Protein AF-A0A534C3D8-F1 (afdb_monomer)

Secondary structure (DSSP, 8-state):
-HHHHHHHHHHHHHHHHHHHHHHHHH---GGG-SSHHHHHHHHHHHHTSPTT-S----HHHHHHHHHT--------------TTPPP-----TTHHHHHHHHS----SPPPP--S-GGGT-TT--S------PPPTT-SS----EEEEETTEEEEE-----

Mean predicted aligned error: 5.71 Å

Solvent-accessible surface area (backbone atoms only — not comparable to full-atom values): 10883 Å² total; per-residue (Å²): 111,71,64,65,52,48,51,53,50,51,51,51,54,52,52,51,55,49,36,52,54,42,28,73,77,67,72,42,70,51,89,83,30,97,42,70,69,57,39,52,51,50,51,42,55,74,76,72,48,68,84,90,40,73,66,91,73,60,72,67,66,42,52,58,56,53,70,73,64,74,81,83,92,80,85,92,77,80,94,80,66,60,91,97,48,81,85,83,87,85,81,67,83,58,54,68,63,54,46,68,71,77,46,93,73,95,64,55,83,85,80,90,83,87,80,69,59,63,80,80,38,81,80,71,82,83,88,78,93,74,92,80,82,61,60,72,72,46,89,73,53,84,59,75,44,82,42,83,48,100,88,44,78,41,82,47,47,68,40,34,128

pLDDT: mean 92.28, std 4.97, range [64.19, 98.25]

Structure (mmCIF, N/CA/C/O backbone):
data_AF-A0A534C3D8-F1
#
_entry.id   AF-A0A534C3D8-F1
#
loop_
_atom_site.group_PDB
_atom_site.id
_atom_site.type_symbol
_atom_site.label_atom_id
_atom_site.label_alt_id
_atom_site.label_comp_id
_atom_site.label_asym_id
_atom_site.label_entity_id
_atom_site.label_seq_id
_atom_site.pdbx_PDB_ins_code
_atom_site.Cartn_x
_atom_site.Cartn_y
_atom_site.Cartn_z
_atom_site.occupancy
_atom_site.B_iso_or_equiv
_atom_site.auth_seq_id
_atom_site.auth_comp_id
_atom_site.auth_asym_id
_atom_site.auth_atom_id
_atom_site.pdbx_PDB_model_num
ATOM 1 N N . MET A 1 1 ? -8.690 26.450 31.400 1.00 64.19 1 MET A N 1
ATOM 2 C CA . MET A 1 1 ? -7.406 26.222 32.106 1.00 64.19 1 MET A CA 1
ATOM 3 C C . MET A 1 1 ? -7.171 24.741 32.419 1.00 64.19 1 MET A C 1
ATOM 5 O O . MET A 1 1 ? -6.197 24.205 31.916 1.00 64.19 1 MET A O 1
ATOM 9 N N . LYS A 1 2 ? -8.054 24.044 33.160 1.00 83.69 2 LYS A N 1
ATOM 10 C CA . LYS A 1 2 ? -7.855 22.618 33.516 1.00 83.69 2 LYS A CA 1
ATOM 11 C C . LYS A 1 2 ? -7.843 21.655 32.313 1.00 83.69 2 LYS A C 1
ATOM 13 O O . LYS A 1 2 ? -6.978 20.797 32.249 1.00 83.69 2 LYS A O 1
ATOM 18 N N . TYR A 1 3 ? -8.749 21.838 31.349 1.00 89.94 3 TYR A N 1
ATOM 19 C CA . TYR A 1 3 ? -8.837 20.997 30.144 1.00 89.94 3 TYR A CA 1
ATOM 20 C C . TYR A 1 3 ? -7.577 21.086 29.262 1.00 89.94 3 TYR A C 1
ATOM 22 O O . TYR A 1 3 ? -6.933 20.077 29.020 1.00 89.94 3 TYR A O 1
ATOM 30 N N . CYS A 1 4 ? -7.140 22.300 28.901 1.00 93.69 4 CYS A N 1
ATOM 31 C CA . CYS A 1 4 ? -5.928 22.501 28.095 1.00 93.69 4 CYS A CA 1
ATOM 32 C C . CYS A 1 4 ? -4.665 21.915 28.749 1.00 93.69 4 CYS A C 1
ATOM 34 O O . CYS A 1 4 ? -3.779 21.421 28.064 1.00 93.69 4 CYS A O 1
ATOM 36 N N . ASN A 1 5 ? -4.569 21.981 30.081 1.00 96.50 5 ASN A N 1
ATOM 37 C CA . ASN A 1 5 ? -3.453 21.385 30.808 1.00 96.50 5 ASN A CA 1
ATOM 38 C C . ASN A 1 5 ? -3.468 19.850 30.700 1.00 96.50 5 ASN A C 1
ATOM 40 O O . ASN A 1 5 ? -2.428 19.249 30.439 1.00 96.50 5 ASN A O 1
ATOM 44 N N . ILE A 1 6 ? -4.648 19.238 30.835 1.00 97.12 6 ILE A N 1
ATOM 45 C CA . ILE A 1 6 ? -4.829 17.793 30.669 1.00 97.12 6 ILE A CA 1
ATOM 46 C C . ILE A 1 6 ? -4.486 17.366 29.237 1.00 97.12 6 ILE A C 1
ATOM 48 O O . ILE A 1 6 ? -3.738 16.407 29.085 1.00 97.12 6 ILE A O 1
ATOM 52 N N . ASP A 1 7 ? -4.922 18.102 28.211 1.00 97.50 7 ASP A N 1
ATOM 53 C CA . ASP A 1 7 ? -4.586 17.804 26.810 1.00 97.50 7 ASP A CA 1
ATOM 54 C C . ASP A 1 7 ? -3.068 17.769 26.576 1.00 97.50 7 ASP A C 1
ATOM 56 O O . ASP A 1 7 ? -2.555 16.833 25.962 1.00 97.50 7 ASP A O 1
ATOM 60 N N . CYS A 1 8 ? -2.328 18.747 27.113 1.00 97.69 8 CYS A N 1
ATOM 61 C CA . CYS A 1 8 ? -0.866 18.770 27.022 1.00 97.69 8 CYS A CA 1
ATOM 62 C C . CYS A 1 8 ? -0.221 17.566 27.726 1.00 97.69 8 CYS A C 1
ATOM 64 O O . CYS A 1 8 ? 0.707 16.964 27.183 1.00 97.69 8 CYS A O 1
ATOM 66 N N . ILE A 1 9 ? -0.711 17.195 28.916 1.00 97.88 9 ILE A N 1
ATOM 67 C CA . ILE A 1 9 ? -0.217 16.029 29.664 1.00 97.88 9 ILE A CA 1
ATOM 68 C C . ILE A 1 9 ? -0.503 14.737 28.891 1.00 97.88 9 ILE A C 1
ATOM 70 O O . ILE A 1 9 ? 0.393 13.908 28.732 1.00 97.88 9 ILE A O 1
ATOM 74 N N . SER A 1 10 ? -1.723 14.566 28.383 1.00 98.06 10 SER A N 1
ATOM 75 C CA . SER A 1 10 ? -2.122 13.387 27.612 1.00 98.06 10 SER A CA 1
ATOM 76 C C . SER A 1 10 ? -1.320 13.261 26.322 1.00 98.06 10 SER A C 1
ATOM 78 O O . SER A 1 10 ? -0.810 12.180 26.026 1.00 98.06 10 SER A O 1
ATOM 80 N N . LEU A 1 11 ? -1.137 14.359 25.585 1.00 97.44 11 LEU A N 1
ATOM 81 C CA . LEU A 1 11 ? -0.314 14.376 24.379 1.00 97.44 11 LEU A CA 1
ATOM 82 C C . LEU A 1 11 ? 1.131 13.971 24.686 1.00 97.44 11 LEU A C 1
ATOM 84 O O . LEU A 1 11 ? 1.676 13.099 24.010 1.00 97.44 11 LEU A O 1
ATOM 88 N N . TYR A 1 12 ? 1.732 14.553 25.728 1.00 97.69 12 TYR A N 1
ATOM 89 C CA . TYR A 1 12 ? 3.083 14.202 26.165 1.00 97.69 12 TYR A CA 1
ATOM 90 C C . TYR A 1 12 ? 3.205 12.708 26.485 1.00 97.69 12 TYR A C 1
ATOM 92 O O . TYR A 1 12 ? 4.105 12.043 25.978 1.00 97.69 12 TYR A O 1
ATOM 100 N N . GLN A 1 13 ? 2.275 12.157 27.270 1.00 98.25 13 GLN A N 1
ATOM 101 C CA . GLN A 1 13 ? 2.286 10.742 27.654 1.00 98.25 13 GLN A CA 1
ATOM 102 C C . GLN A 1 13 ? 2.169 9.804 26.447 1.00 98.25 13 GLN A C 1
ATOM 104 O O . GLN A 1 13 ? 2.870 8.792 26.392 1.00 98.25 13 GLN A O 1
ATOM 109 N N . VAL A 1 14 ? 1.305 10.127 25.480 1.00 97.75 14 VAL A N 1
ATOM 110 C CA . VAL A 1 14 ? 1.135 9.329 24.256 1.00 97.75 14 VAL A CA 1
ATOM 111 C C . VAL A 1 14 ? 2.395 9.380 23.398 1.00 97.75 14 VAL A C 1
ATOM 113 O O . VAL A 1 14 ? 2.881 8.330 22.983 1.00 97.75 14 VAL A O 1
ATOM 116 N N . ILE A 1 15 ? 2.955 10.571 23.166 1.00 97.19 15 ILE A N 1
ATOM 117 C CA . ILE A 1 15 ? 4.181 10.734 22.371 1.00 97.19 15 ILE A CA 1
ATOM 118 C C . ILE A 1 15 ? 5.353 10.009 23.034 1.00 97.19 15 ILE A C 1
ATOM 120 O O . ILE A 1 15 ? 6.103 9.319 22.348 1.00 97.19 15 ILE A O 1
ATOM 124 N N . PHE A 1 16 ? 5.494 10.128 24.355 1.00 97.69 16 PHE A N 1
ATOM 125 C CA . PHE A 1 16 ? 6.569 9.487 25.106 1.00 97.69 16 PHE A CA 1
ATOM 126 C C . PHE A 1 16 ? 6.501 7.959 24.991 1.00 97.69 16 PHE A C 1
ATOM 128 O O . PHE A 1 16 ? 7.459 7.342 24.530 1.00 97.69 16 PHE A O 1
ATOM 135 N N . LYS A 1 17 ? 5.341 7.355 25.290 1.00 98.06 17 LYS A N 1
ATOM 136 C CA . LYS A 1 17 ? 5.143 5.900 25.161 1.00 98.06 17 LYS A CA 1
ATOM 137 C C . LYS A 1 17 ? 5.313 5.410 23.726 1.00 98.06 17 LYS A C 1
ATOM 139 O O . LYS A 1 17 ? 5.866 4.338 23.499 1.00 98.06 17 LYS A O 1
ATOM 144 N N . PHE A 1 18 ? 4.837 6.183 22.750 1.00 97.69 18 PHE A N 1
ATOM 145 C CA . PHE A 1 18 ? 5.028 5.860 21.340 1.00 97.69 18 PHE A CA 1
ATOM 146 C C . PHE A 1 18 ? 6.515 5.878 20.962 1.00 97.69 18 PHE A C 1
ATOM 148 O O . PHE A 1 18 ? 6.971 4.962 20.282 1.00 97.69 18 PHE A O 1
ATOM 155 N N . ASN A 1 19 ? 7.285 6.862 21.437 1.00 97.50 19 ASN A N 1
ATOM 156 C CA . ASN A 1 19 ? 8.727 6.914 21.209 1.00 97.50 19 ASN A CA 1
ATOM 157 C C . ASN A 1 19 ? 9.451 5.716 21.829 1.00 97.50 19 ASN A C 1
ATOM 159 O O . ASN A 1 19 ? 10.245 5.089 21.134 1.00 97.50 19 ASN A O 1
ATOM 163 N N . GLU A 1 20 ? 9.165 5.379 23.091 1.00 98.06 20 GLU A N 1
ATOM 164 C CA . GLU A 1 20 ? 9.755 4.209 23.760 1.00 98.06 20 GLU A CA 1
ATOM 165 C C . GLU A 1 20 ? 9.477 2.931 22.967 1.00 98.06 20 GLU A C 1
ATOM 167 O O . GLU A 1 20 ? 10.405 2.238 22.560 1.00 98.06 20 GLU A O 1
ATOM 172 N N . MET A 1 21 ? 8.211 2.683 22.623 1.00 98.25 21 MET A N 1
ATOM 173 C CA . MET A 1 21 ? 7.810 1.496 21.868 1.00 98.25 21 MET A CA 1
ATOM 174 C C . MET A 1 21 ? 8.496 1.407 20.495 1.00 98.25 21 MET A C 1
ATOM 176 O O . MET A 1 21 ? 8.975 0.342 20.106 1.00 98.25 21 MET A O 1
ATOM 180 N N . ILE A 1 22 ? 8.562 2.511 19.744 1.00 98.00 22 ILE A N 1
ATOM 181 C CA . ILE A 1 22 ? 9.223 2.533 18.430 1.00 98.00 22 ILE A CA 1
ATOM 182 C C . ILE A 1 22 ? 10.736 2.348 18.566 1.00 98.00 22 ILE A C 1
ATOM 184 O O . ILE A 1 22 ? 11.348 1.646 17.754 1.00 98.00 22 ILE A O 1
ATOM 188 N N . PHE A 1 23 ? 11.350 2.960 19.576 1.00 97.44 23 PHE A N 1
ATOM 189 C CA . PHE A 1 23 ? 12.774 2.810 19.827 1.00 97.44 23 PHE A CA 1
ATOM 190 C C . PHE A 1 23 ? 13.119 1.379 20.248 1.00 97.44 23 PHE A C 1
ATOM 192 O O . PHE A 1 23 ? 14.107 0.828 19.766 1.00 97.44 23 PHE A O 1
ATOM 199 N N . ASP A 1 24 ? 12.296 0.742 21.073 1.00 97.94 24 ASP A N 1
ATOM 200 C CA . ASP A 1 24 ? 12.519 -0.630 21.524 1.00 97.94 24 ASP A CA 1
ATOM 201 C C . ASP A 1 24 ? 12.370 -1.649 20.397 1.00 97.94 24 ASP A C 1
ATOM 203 O O . ASP A 1 24 ? 13.208 -2.544 20.270 1.00 97.94 24 ASP A O 1
ATOM 207 N N . LEU A 1 25 ? 11.359 -1.480 19.539 1.00 97.31 25 LEU A N 1
ATOM 208 C CA . LEU A 1 25 ? 11.094 -2.391 18.424 1.00 97.31 25 LEU A CA 1
ATOM 209 C C . LEU A 1 25 ? 12.045 -2.192 17.238 1.00 97.31 25 LEU A C 1
ATOM 211 O O . LEU A 1 25 ? 12.451 -3.166 16.610 1.00 97.31 25 LEU A O 1
ATOM 215 N N . PHE A 1 26 ? 12.386 -0.944 16.903 1.00 97.31 26 PHE A N 1
ATOM 216 C CA . PHE A 1 26 ? 13.039 -0.619 15.625 1.00 97.31 26 PHE A CA 1
ATOM 217 C C . PHE A 1 26 ? 14.303 0.229 15.755 1.00 97.31 26 PHE A C 1
ATOM 219 O O . PHE A 1 26 ? 14.908 0.578 14.737 1.00 97.31 26 PHE A O 1
ATOM 226 N N . ARG A 1 27 ? 14.691 0.609 16.980 1.00 96.38 27 ARG A N 1
ATOM 227 C CA . ARG A 1 27 ? 15.857 1.467 17.261 1.00 96.38 27 ARG A CA 1
ATOM 228 C C . ARG A 1 27 ? 15.812 2.785 16.481 1.00 96.38 27 ARG A C 1
ATOM 230 O O . ARG A 1 27 ? 16.832 3.297 16.019 1.00 96.38 27 ARG A O 1
ATOM 237 N N . LYS A 1 28 ? 14.607 3.347 16.319 1.00 95.94 28 LYS A N 1
ATOM 238 C CA . LYS A 1 28 ? 14.371 4.653 15.689 1.00 95.94 28 LYS A CA 1
ATOM 239 C C . LYS A 1 28 ? 13.873 5.662 16.708 1.00 95.94 28 LYS A C 1
ATOM 241 O O . LYS A 1 28 ? 12.923 5.405 17.429 1.00 95.94 28 LYS A O 1
ATOM 246 N N . ASN A 1 29 ? 14.502 6.832 16.715 1.00 94.94 29 ASN A N 1
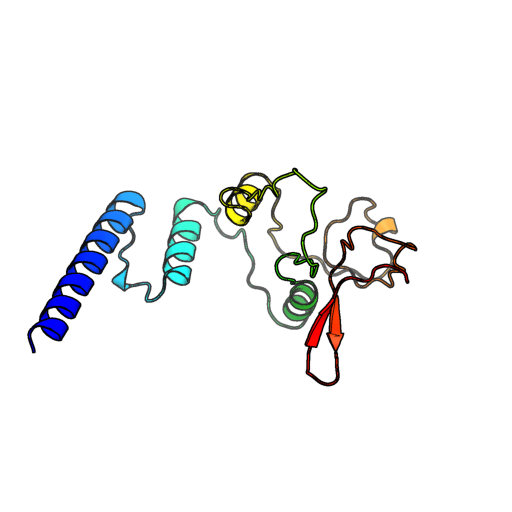ATOM 247 C CA . ASN A 1 29 ? 14.022 7.986 17.461 1.00 94.94 29 ASN A CA 1
ATOM 248 C C . ASN A 1 29 ? 12.979 8.732 16.614 1.00 94.94 29 ASN A C 1
ATOM 250 O O . ASN A 1 29 ? 13.297 9.189 15.510 1.00 94.94 29 ASN A O 1
ATOM 254 N N . ILE A 1 30 ? 11.748 8.855 17.121 1.00 96.81 30 ILE A N 1
ATOM 255 C CA . ILE A 1 30 ? 10.635 9.463 16.376 1.00 96.81 30 ILE A CA 1
ATOM 256 C C . ILE A 1 30 ? 10.829 10.965 16.146 1.00 96.81 30 ILE A C 1
ATOM 258 O O . ILE A 1 30 ? 10.259 11.508 15.207 1.00 96.81 30 ILE A O 1
ATOM 262 N N . HIS A 1 31 ? 11.665 11.643 16.940 1.00 95.00 31 HIS A N 1
ATOM 263 C CA . HIS A 1 31 ? 11.906 13.084 16.814 1.00 95.00 31 HIS A CA 1
ATOM 264 C C . HIS A 1 31 ? 12.568 13.473 15.483 1.00 95.00 31 HIS A C 1
ATOM 266 O O . HIS A 1 31 ? 12.465 14.621 15.060 1.00 95.00 31 HIS A O 1
ATOM 272 N N . HIS A 1 32 ? 13.205 12.526 14.785 1.00 96.25 32 HIS A N 1
ATOM 273 C CA . HIS A 1 32 ? 13.745 12.747 13.438 1.00 96.25 32 HIS A CA 1
ATOM 274 C C . HIS A 1 32 ? 12.697 12.601 12.324 1.00 96.25 32 HIS A C 1
ATOM 276 O O . HIS A 1 32 ? 12.987 12.891 11.164 1.00 96.25 32 HIS A O 1
ATOM 282 N N . TYR A 1 33 ? 11.486 12.147 12.653 1.00 97.00 33 TYR A N 1
ATOM 283 C CA . TYR A 1 33 ? 10.440 11.818 11.692 1.00 97.00 33 TYR A CA 1
ATOM 284 C C . TYR A 1 33 ? 9.136 12.518 12.091 1.00 97.00 33 TYR A C 1
ATOM 286 O O . TYR A 1 33 ? 8.356 11.975 12.870 1.00 97.00 33 TYR A O 1
ATOM 294 N N . PRO A 1 34 ? 8.846 13.707 11.534 1.00 94.38 34 PRO A N 1
ATOM 295 C CA . PRO A 1 34 ? 7.700 14.512 11.966 1.00 94.38 34 PRO A CA 1
ATOM 296 C C . PRO A 1 34 ? 6.336 13.884 11.639 1.00 94.38 34 PRO A C 1
ATOM 298 O O . PRO A 1 34 ? 5.307 14.406 12.057 1.00 94.38 34 PRO A O 1
ATOM 301 N N . THR A 1 35 ? 6.299 12.794 10.865 1.00 96.81 35 THR A N 1
ATOM 302 C CA . THR A 1 35 ? 5.061 12.156 10.407 1.00 96.81 35 THR A CA 1
ATOM 303 C C . THR A 1 35 ? 5.158 10.635 10.509 1.00 96.81 35 THR A C 1
ATOM 305 O O . THR A 1 35 ? 6.234 10.058 10.347 1.00 96.81 35 THR A O 1
ATOM 308 N N . LEU A 1 36 ? 4.019 9.964 10.702 1.00 96.81 36 LEU A N 1
ATOM 309 C CA . LEU A 1 36 ? 3.967 8.499 10.697 1.00 96.81 36 LEU A CA 1
ATOM 310 C C . LEU A 1 36 ? 4.439 7.883 9.365 1.00 96.81 36 LEU A C 1
ATOM 312 O O . LEU A 1 36 ? 5.192 6.913 9.427 1.00 96.81 36 LEU A O 1
ATOM 316 N N . PRO A 1 37 ? 4.100 8.425 8.173 1.00 97.06 37 PRO A N 1
ATOM 317 C CA . PRO A 1 37 ? 4.626 7.894 6.916 1.00 97.06 37 PRO A CA 1
ATOM 318 C C . PRO A 1 37 ? 6.151 7.981 6.807 1.00 97.06 37 PRO A C 1
ATOM 320 O O . PRO A 1 37 ? 6.780 7.018 6.370 1.00 97.06 37 PRO A O 1
ATOM 323 N N . SER A 1 38 ? 6.767 9.095 7.228 1.00 97.00 38 SER A N 1
ATOM 324 C CA . SER A 1 38 ? 8.230 9.220 7.192 1.00 97.00 38 SER A CA 1
ATOM 325 C C . SER A 1 38 ? 8.909 8.249 8.160 1.00 97.00 38 SER A C 1
ATOM 327 O O . SER A 1 38 ? 9.908 7.630 7.791 1.00 97.00 38 SER A O 1
ATOM 329 N N . LEU A 1 39 ? 8.336 8.048 9.351 1.00 97.94 39 LEU A N 1
ATOM 330 C CA . LEU A 1 39 ? 8.812 7.063 10.322 1.00 97.94 39 LEU A CA 1
ATOM 331 C C . LEU A 1 39 ? 8.667 5.626 9.801 1.00 97.94 39 LEU A C 1
ATOM 333 O O . LEU A 1 39 ? 9.636 4.870 9.819 1.00 97.94 39 LEU A O 1
ATOM 337 N N . ALA A 1 40 ? 7.489 5.256 9.294 1.00 96.81 40 ALA A N 1
ATOM 338 C CA . ALA A 1 40 ? 7.222 3.927 8.744 1.00 96.81 40 ALA A CA 1
ATOM 339 C C . ALA A 1 40 ? 8.161 3.607 7.574 1.00 96.81 40 ALA A C 1
ATOM 341 O O . ALA A 1 40 ? 8.746 2.526 7.522 1.00 96.81 40 ALA A O 1
ATOM 342 N N . PHE A 1 41 ? 8.379 4.570 6.675 1.00 94.62 41 PHE A N 1
ATOM 343 C CA . PHE A 1 41 ? 9.318 4.411 5.569 1.00 94.62 41 PHE A CA 1
ATOM 344 C C . PHE A 1 41 ? 10.761 4.250 6.056 1.00 94.62 41 PHE A C 1
ATOM 346 O O . PHE A 1 41 ? 11.492 3.405 5.541 1.00 94.62 41 PHE A O 1
ATOM 353 N N . ALA A 1 42 ? 11.180 5.005 7.074 1.00 95.12 42 ALA A N 1
ATOM 354 C CA . ALA A 1 42 ? 12.511 4.870 7.658 1.00 95.12 42 ALA A CA 1
ATOM 355 C C . ALA A 1 42 ? 12.717 3.514 8.346 1.00 95.12 42 ALA A C 1
ATOM 357 O O . ALA A 1 42 ? 13.777 2.902 8.185 1.00 95.12 42 ALA A O 1
ATOM 358 N N . ILE A 1 43 ? 11.713 3.021 9.075 1.00 96.75 43 ILE A N 1
ATOM 359 C CA . ILE A 1 43 ? 11.718 1.682 9.678 1.00 96.75 43 ILE A CA 1
ATOM 360 C C . ILE A 1 43 ? 11.835 0.625 8.579 1.00 96.75 43 ILE A C 1
ATOM 362 O O . ILE A 1 43 ? 12.759 -0.189 8.630 1.00 96.75 43 ILE A O 1
ATOM 366 N N . PHE A 1 44 ? 10.973 0.687 7.558 1.00 94.31 44 PHE A N 1
ATOM 367 C CA . PHE A 1 44 ? 10.976 -0.250 6.435 1.00 94.31 44 PHE A CA 1
ATOM 368 C C . PHE A 1 44 ? 12.336 -0.299 5.735 1.00 94.31 44 PHE A C 1
ATOM 370 O O . PHE A 1 44 ? 12.940 -1.362 5.596 1.00 94.31 44 PHE A O 1
ATOM 377 N N . ARG A 1 45 ? 12.871 0.869 5.370 1.00 91.88 45 ARG A N 1
ATOM 378 C CA . ARG A 1 45 ? 14.137 0.981 4.641 1.00 91.88 45 ARG A CA 1
ATOM 379 C C . ARG A 1 45 ? 15.353 0.477 5.402 1.00 91.88 45 ARG A C 1
ATOM 381 O O . ARG A 1 45 ? 16.296 0.037 4.762 1.00 91.88 45 ARG A O 1
ATOM 388 N N . SER A 1 46 ? 15.365 0.613 6.725 1.00 92.44 46 SER A N 1
ATOM 389 C CA . SER A 1 46 ? 16.544 0.272 7.529 1.00 92.44 46 SER A CA 1
ATOM 390 C C . SER A 1 46 ? 16.528 -1.142 8.093 1.00 92.44 46 SER A C 1
ATOM 392 O O . SER A 1 46 ? 17.597 -1.663 8.378 1.00 92.44 46 SER A O 1
ATOM 394 N N . ASN A 1 47 ? 15.351 -1.755 8.242 1.00 92.75 47 ASN A N 1
ATOM 395 C CA . ASN A 1 47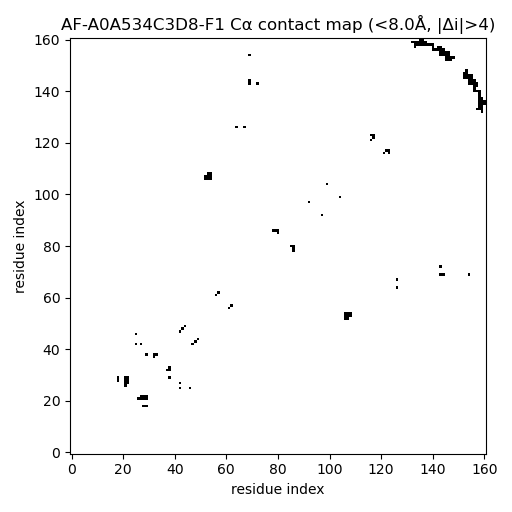 ? 15.226 -3.078 8.857 1.00 92.75 47 ASN A CA 1
ATOM 396 C C . ASN A 1 47 ? 14.789 -4.172 7.874 1.00 92.75 47 ASN A C 1
ATOM 398 O O . ASN A 1 47 ? 15.077 -5.339 8.111 1.00 92.75 47 ASN A O 1
ATOM 402 N N . PHE A 1 48 ? 14.087 -3.822 6.790 1.00 92.12 48 PHE A N 1
ATOM 403 C CA . PHE A 1 48 ? 13.378 -4.810 5.964 1.00 92.12 48 PHE A CA 1
ATOM 404 C C . PHE A 1 48 ? 13.699 -4.721 4.468 1.00 92.12 48 PHE A C 1
ATOM 406 O O . PHE A 1 48 ? 13.605 -5.716 3.751 1.00 92.12 48 PHE A O 1
ATOM 413 N N . MET A 1 49 ? 14.082 -3.546 3.970 1.00 90.38 49 MET A N 1
ATOM 414 C CA . MET A 1 49 ? 14.359 -3.345 2.551 1.00 90.38 49 MET A CA 1
ATOM 415 C C . MET A 1 49 ? 15.814 -3.680 2.211 1.00 90.38 49 MET A C 1
ATOM 417 O O . MET A 1 49 ? 16.738 -3.170 2.840 1.00 90.38 49 MET A O 1
ATOM 421 N N . LYS A 1 50 ? 16.027 -4.471 1.153 1.00 89.06 50 LYS A N 1
ATOM 422 C CA . LYS A 1 50 ? 17.369 -4.682 0.591 1.00 89.06 50 LYS A CA 1
ATOM 423 C C . LYS A 1 50 ? 17.939 -3.368 0.064 1.00 89.06 50 LYS A C 1
ATOM 425 O O . LYS A 1 50 ? 17.217 -2.569 -0.548 1.00 89.06 50 LYS A O 1
ATOM 430 N N . GLU A 1 51 ? 19.235 -3.175 0.271 1.00 85.44 51 GLU A N 1
ATOM 431 C CA . GLU A 1 51 ? 19.944 -1.985 -0.186 1.00 85.44 51 GLU A CA 1
ATOM 432 C C . GLU A 1 51 ? 19.797 -1.802 -1.706 1.00 85.44 51 GLU A C 1
ATOM 434 O O . GLU A 1 51 ? 19.807 -2.772 -2.463 1.00 85.44 51 GLU A O 1
ATOM 439 N N . ASN A 1 52 ? 19.619 -0.552 -2.146 1.00 82.75 52 ASN A N 1
ATOM 440 C CA . ASN A 1 52 ? 19.552 -0.157 -3.561 1.00 82.75 52 ASN A CA 1
ATOM 441 C C . ASN A 1 52 ? 18.490 -0.887 -4.418 1.00 82.75 52 ASN A C 1
ATOM 443 O O . ASN A 1 52 ? 18.624 -0.976 -5.635 1.00 82.75 52 ASN A O 1
ATOM 447 N N . SER A 1 53 ? 17.406 -1.373 -3.803 1.00 87.19 53 SER A N 1
ATOM 448 C CA . SER A 1 53 ? 16.326 -2.094 -4.502 1.00 87.19 53 SER A CA 1
ATOM 449 C C . SER A 1 53 ? 15.346 -1.191 -5.268 1.00 87.19 53 SER A C 1
ATOM 451 O O . SER A 1 53 ? 14.855 -1.575 -6.330 1.00 87.19 53 SER A O 1
ATOM 453 N N . ILE A 1 54 ? 15.060 0.011 -4.758 1.00 88.50 54 ILE A N 1
ATOM 454 C CA . ILE A 1 54 ? 14.093 0.945 -5.357 1.00 88.50 54 ILE A CA 1
ATOM 455 C C . ILE A 1 54 ? 14.846 2.131 -5.977 1.00 88.50 54 ILE A C 1
ATOM 457 O O . ILE A 1 54 ? 15.425 2.927 -5.231 1.00 88.50 54 ILE A O 1
ATOM 461 N N . PRO A 1 55 ? 14.841 2.292 -7.314 1.00 88.88 55 PRO A N 1
ATOM 462 C CA . PRO A 1 55 ? 15.497 3.423 -7.957 1.00 88.88 55 PRO A CA 1
ATOM 463 C C . PRO A 1 55 ? 14.702 4.719 -7.771 1.00 88.88 55 PRO A C 1
ATOM 465 O O . PRO A 1 55 ? 13.472 4.725 -7.687 1.00 88.88 55 PRO A O 1
ATOM 468 N N . GLN A 1 56 ? 15.407 5.849 -7.779 1.00 90.12 56 GLN A N 1
ATOM 469 C CA . GLN A 1 56 ? 14.769 7.158 -7.875 1.00 90.12 56 GLN A CA 1
ATOM 470 C C . GLN A 1 56 ? 14.396 7.438 -9.332 1.00 90.12 56 GLN A C 1
ATOM 472 O O . GLN A 1 56 ? 15.262 7.656 -10.175 1.00 90.12 56 GLN A O 1
ATOM 477 N N . LEU A 1 57 ? 13.096 7.431 -9.626 1.00 92.06 57 LEU A N 1
ATOM 478 C CA . LEU A 1 57 ? 12.574 7.755 -10.952 1.00 92.06 57 LEU A CA 1
ATOM 479 C C . LEU A 1 57 ? 12.161 9.226 -11.025 1.00 92.06 57 LEU A C 1
ATOM 481 O O . LEU A 1 57 ? 11.492 9.748 -10.130 1.00 92.06 57 LEU A O 1
ATOM 485 N N . SER A 1 58 ? 12.512 9.883 -12.128 1.00 93.38 58 SER A N 1
ATOM 486 C CA . SER A 1 58 ? 12.155 11.273 -12.415 1.00 93.38 58 SER A CA 1
ATOM 487 C C . SER A 1 58 ? 11.776 11.452 -13.891 1.00 93.38 58 SER A C 1
ATOM 489 O O . SER A 1 58 ? 11.785 10.502 -14.678 1.00 93.38 58 SER A O 1
ATOM 491 N N . GLY A 1 59 ? 11.379 12.669 -14.270 1.00 94.69 59 GLY A N 1
ATOM 492 C CA . GLY A 1 59 ? 11.055 12.999 -15.658 1.00 94.69 59 GLY A CA 1
ATOM 493 C C . GLY A 1 59 ? 9.812 12.281 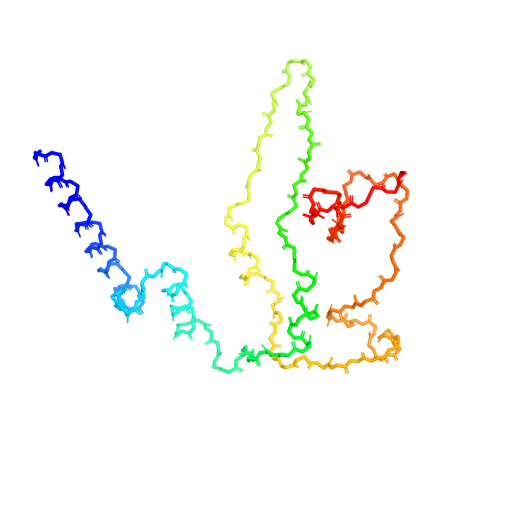-16.190 1.00 94.69 59 GLY A C 1
ATOM 494 O O . GLY A 1 59 ? 8.841 12.068 -15.462 1.00 94.69 59 GLY A O 1
ATOM 495 N N . GLN A 1 60 ? 9.829 11.954 -17.484 1.00 93.38 60 GLN A N 1
ATOM 496 C CA . GLN A 1 60 ? 8.664 11.413 -18.188 1.00 93.38 60 GLN A CA 1
ATOM 497 C C . GLN A 1 60 ? 8.292 10.001 -17.719 1.00 93.38 60 GLN A C 1
ATOM 499 O O . GLN A 1 60 ? 7.126 9.758 -17.439 1.00 93.38 60 GLN A O 1
ATOM 504 N N . ILE A 1 61 ? 9.273 9.117 -17.503 1.00 92.50 61 ILE A N 1
ATOM 505 C CA . ILE A 1 61 ? 9.032 7.736 -17.042 1.00 92.50 61 ILE A CA 1
ATOM 506 C C . ILE A 1 61 ? 8.249 7.726 -15.720 1.00 92.50 61 ILE A C 1
ATOM 508 O O . ILE A 1 61 ? 7.278 6.989 -15.567 1.00 92.50 61 ILE A O 1
ATOM 512 N N . ALA A 1 62 ? 8.626 8.587 -14.769 1.00 94.06 62 ALA A N 1
ATOM 513 C CA . ALA A 1 62 ? 7.910 8.701 -13.501 1.00 94.06 62 ALA A CA 1
ATOM 514 C C . ALA A 1 62 ? 6.484 9.253 -13.670 1.00 94.06 62 ALA A C 1
ATOM 516 O O . ALA A 1 62 ? 5.598 8.879 -12.903 1.00 94.06 62 ALA A O 1
ATOM 517 N N . LYS A 1 63 ? 6.253 10.147 -14.642 1.00 94.06 63 LYS A N 1
ATOM 518 C CA . LYS A 1 63 ? 4.910 10.660 -14.959 1.00 94.06 63 LYS A CA 1
ATOM 519 C C . LYS A 1 63 ? 4.040 9.570 -15.578 1.00 94.06 63 LYS A C 1
ATOM 521 O O . LYS A 1 63 ? 2.906 9.414 -15.142 1.00 94.06 63 LYS A O 1
ATOM 526 N N . ASP A 1 64 ? 4.577 8.808 -16.523 1.00 93.19 64 ASP A N 1
ATOM 527 C CA . ASP A 1 64 ? 3.858 7.739 -17.225 1.00 93.19 64 ASP A CA 1
ATOM 528 C C . ASP A 1 64 ? 3.437 6.630 -16.254 1.00 93.19 64 ASP A C 1
ATOM 530 O O . ASP A 1 64 ? 2.271 6.246 -16.213 1.00 93.19 64 ASP A O 1
ATOM 534 N N . ILE A 1 65 ? 4.342 6.199 -15.367 1.00 93.25 65 ILE A N 1
ATOM 535 C CA . ILE A 1 65 ? 4.032 5.219 -14.312 1.00 93.25 65 ILE A CA 1
ATOM 536 C C . ILE A 1 65 ? 2.916 5.726 -13.385 1.00 93.25 65 ILE A C 1
ATOM 538 O O . ILE A 1 65 ? 2.002 4.978 -13.042 1.00 93.25 65 ILE A O 1
ATOM 542 N N . ARG A 1 66 ? 2.947 7.010 -12.995 1.00 92.12 66 ARG A N 1
ATOM 543 C CA . ARG A 1 66 ? 1.921 7.602 -12.118 1.00 92.12 66 ARG A CA 1
ATOM 544 C C . ARG A 1 66 ? 0.539 7.674 -12.765 1.00 92.12 66 ARG A C 1
ATOM 546 O O . ARG A 1 66 ? -0.439 7.697 -12.028 1.00 92.12 66 ARG A O 1
ATOM 553 N N . GLN A 1 67 ? 0.432 7.688 -14.095 1.00 90.44 67 GLN A N 1
ATOM 554 C CA . GLN A 1 67 ? -0.872 7.663 -14.773 1.00 90.44 67 GLN A CA 1
ATOM 555 C C . GLN A 1 67 ? -1.622 6.347 -14.528 1.00 90.44 67 GLN A C 1
ATOM 557 O O . GLN A 1 67 ? -2.848 6.352 -14.472 1.00 90.44 67 GLN A O 1
ATOM 562 N N . GLY A 1 68 ? -0.896 5.240 -14.338 1.00 89.44 68 GLY A N 1
ATOM 563 C CA . GLY A 1 68 ? -1.473 3.939 -13.994 1.00 89.44 68 GLY A CA 1
ATOM 564 C C . GLY A 1 68 ? -1.807 3.768 -12.509 1.00 89.44 68 GLY A C 1
ATOM 565 O O . GLY A 1 68 ? -2.304 2.715 -12.122 1.00 89.44 68 GLY A O 1
ATOM 566 N N . TYR A 1 69 ? -1.522 4.761 -11.660 1.00 91.50 69 TYR A N 1
ATOM 567 C CA . TYR A 1 69 ? -1.800 4.670 -10.230 1.00 91.50 69 TYR A CA 1
ATOM 568 C C . TYR A 1 69 ? -3.277 4.968 -9.942 1.00 91.50 69 TYR A C 1
ATOM 570 O O . TYR A 1 69 ? -3.772 6.071 -10.203 1.00 91.50 69 TYR A O 1
ATOM 578 N N . THR A 1 70 ? -3.978 3.989 -9.372 1.00 91.81 70 THR A N 1
ATOM 579 C CA . THR A 1 70 ? -5.370 4.112 -8.924 1.00 91.81 70 THR A CA 1
ATOM 580 C C . THR A 1 70 ? -5.505 3.731 -7.449 1.00 91.81 70 THR A C 1
ATOM 582 O O . THR A 1 70 ? -4.613 3.127 -6.853 1.00 91.81 70 THR A O 1
ATOM 585 N N . GLY A 1 71 ? -6.603 4.168 -6.828 1.00 89.56 71 GLY A N 1
ATOM 586 C CA . GLY A 1 71 ? -6.934 3.825 -5.445 1.00 89.56 71 GLY A CA 1
ATOM 587 C C . GLY A 1 71 ? -7.622 2.462 -5.325 1.00 89.56 71 GLY A C 1
ATOM 588 O O . GLY A 1 71 ? -7.547 1.626 -6.219 1.00 89.56 71 GLY A O 1
ATOM 589 N N . GLY A 1 72 ? -8.325 2.248 -4.212 1.00 89.75 72 GLY A N 1
ATOM 590 C CA . GLY A 1 72 ? -9.152 1.054 -4.027 1.00 89.75 72 GLY A CA 1
ATOM 591 C C . GLY A 1 72 ? -10.334 0.982 -5.003 1.00 89.75 72 GLY A C 1
ATOM 592 O O . GLY A 1 72 ? -10.804 1.998 -5.525 1.00 89.75 72 GLY A O 1
ATOM 593 N N . ALA A 1 73 ? -10.835 -0.231 -5.232 1.00 90.44 73 ALA A N 1
ATOM 594 C CA . ALA A 1 73 ? -12.097 -0.452 -5.930 1.00 90.44 73 ALA A CA 1
ATOM 595 C C . ALA A 1 73 ? -13.274 -0.128 -4.999 1.00 90.44 73 ALA A C 1
ATOM 597 O O . ALA A 1 73 ? -13.302 -0.577 -3.855 1.00 90.44 73 ALA A O 1
ATOM 598 N N . VAL A 1 74 ? -14.231 0.664 -5.487 1.00 85.88 74 VAL A N 1
ATOM 599 C CA . VAL A 1 74 ? -15.430 1.055 -4.737 1.00 85.88 74 VAL A CA 1
ATOM 600 C C . VAL A 1 74 ? -16.641 0.896 -5.641 1.00 85.88 74 VAL A C 1
ATOM 602 O O . VAL A 1 74 ? -16.730 1.549 -6.680 1.00 85.88 74 VAL A O 1
ATOM 605 N N . ASP A 1 75 ? -17.582 0.061 -5.210 1.00 84.31 75 ASP A N 1
ATOM 606 C CA . ASP A 1 75 ? -18.867 -0.111 -5.877 1.00 84.31 75 ASP A CA 1
ATOM 607 C C . ASP A 1 75 ? -19.915 0.818 -5.259 1.00 84.31 75 ASP A C 1
ATOM 609 O O . ASP A 1 75 ? -20.045 0.919 -4.037 1.00 84.31 75 ASP A O 1
ATOM 613 N N . MET A 1 76 ? -20.709 1.470 -6.108 1.00 82.06 76 MET A N 1
ATOM 614 C CA . MET A 1 76 ? -21.821 2.316 -5.678 1.00 82.06 76 MET A CA 1
ATOM 615 C C . MET A 1 76 ? -23.142 1.577 -5.890 1.00 82.06 76 MET A C 1
ATOM 617 O O . MET A 1 76 ? -23.663 1.509 -7.001 1.00 82.06 76 MET A O 1
ATOM 621 N N . TYR A 1 77 ? -23.700 1.026 -4.815 1.00 85.50 77 TYR A N 1
ATOM 622 C CA . TYR A 1 77 ? -24.994 0.351 -4.842 1.00 85.50 77 TYR A CA 1
ATOM 623 C C . TYR A 1 77 ? -25.720 0.500 -3.506 1.00 85.50 77 TYR A C 1
ATOM 625 O O . TYR A 1 77 ? -25.115 0.777 -2.474 1.00 85.50 77 TYR A O 1
ATOM 633 N N . ILE A 1 78 ? -27.038 0.295 -3.528 1.00 88.94 78 ILE A N 1
ATOM 634 C CA . ILE A 1 78 ? -27.849 0.183 -2.313 1.00 88.94 78 ILE A CA 1
ATOM 635 C C . ILE A 1 78 ? -27.934 -1.308 -1.963 1.00 88.94 78 ILE A C 1
ATOM 637 O O . ILE A 1 78 ? -28.521 -2.064 -2.746 1.00 88.94 78 ILE A O 1
ATOM 641 N N . PRO A 1 79 ? -27.378 -1.760 -0.825 1.00 88.44 79 PRO A N 1
ATOM 642 C CA . PRO A 1 79 ? -27.467 -3.155 -0.415 1.00 88.44 79 PRO A CA 1
ATOM 643 C C . PRO A 1 79 ? -28.930 -3.579 -0.236 1.00 88.44 79 PRO A C 1
ATOM 645 O O . PRO A 1 79 ? -29.680 -2.953 0.511 1.00 88.44 79 PRO A O 1
ATOM 648 N N . LYS A 1 80 ? -29.344 -4.655 -0.911 1.00 90.38 80 LYS A N 1
ATOM 649 C CA . LYS A 1 80 ? -30.684 -5.247 -0.774 1.00 90.38 80 LYS A CA 1
ATOM 650 C C . LYS A 1 80 ? -30.553 -6.715 -0.389 1.00 90.38 80 LYS A C 1
ATOM 652 O O . LYS A 1 80 ? -29.819 -7.457 -1.038 1.00 90.38 80 LYS A O 1
ATOM 657 N N . SER A 1 81 ? -31.280 -7.144 0.639 1.00 93.00 81 SER A N 1
ATOM 658 C CA . SER A 1 81 ? -31.405 -8.556 1.013 1.00 93.00 81 SER A CA 1
ATOM 659 C C . SER A 1 81 ? -32.821 -9.073 0.759 1.00 93.00 81 SER A C 1
ATOM 661 O O . SER A 1 81 ? -33.772 -8.304 0.610 1.00 93.00 81 SER A O 1
ATOM 663 N N . LYS A 1 82 ? -32.968 -10.401 0.682 1.00 94.12 82 LYS A N 1
ATOM 664 C CA . LYS A 1 82 ? -34.287 -11.049 0.667 1.00 94.12 82 LYS A CA 1
ATOM 665 C C . LYS A 1 82 ? -34.985 -10.842 2.018 1.00 94.12 82 LYS A C 1
ATOM 667 O O . LYS A 1 82 ? -34.315 -10.710 3.043 1.00 94.12 82 LYS A O 1
ATOM 672 N N . ALA A 1 83 ? -36.319 -10.873 2.025 1.00 93.94 83 ALA A N 1
ATOM 673 C CA . ALA A 1 83 ? -37.103 -10.801 3.257 1.00 93.94 83 ALA A CA 1
ATOM 674 C C . ALA A 1 83 ? -36.636 -11.867 4.267 1.00 93.94 83 ALA A C 1
ATOM 676 O O . ALA A 1 83 ? -36.432 -13.026 3.908 1.00 93.94 83 ALA A O 1
ATOM 677 N N . GLY A 1 84 ? -36.415 -11.455 5.517 1.00 93.81 84 GLY A N 1
ATOM 678 C CA . GLY A 1 84 ? -35.913 -12.327 6.584 1.00 93.81 84 GLY A CA 1
ATOM 679 C C . GLY A 1 84 ? -34.408 -12.633 6.545 1.00 93.81 84 GLY A C 1
ATOM 680 O O . GLY A 1 84 ? -33.911 -13.294 7.454 1.00 93.81 84 GLY A O 1
ATOM 681 N N . VAL A 1 85 ? -33.653 -12.144 5.552 1.00 96.69 85 VAL A N 1
ATOM 682 C CA . VAL A 1 85 ? -32.204 -12.386 5.439 1.00 96.69 85 VAL A CA 1
ATOM 683 C C . VAL A 1 85 ? -31.412 -11.153 5.873 1.00 96.69 85 VAL A C 1
ATOM 685 O O . VAL A 1 85 ? -31.592 -10.060 5.334 1.00 96.69 85 VAL A O 1
ATOM 688 N N . LYS A 1 86 ? -30.489 -11.334 6.825 1.00 95.06 86 LYS A N 1
ATOM 689 C CA . LYS A 1 86 ? -29.556 -10.282 7.257 1.00 95.06 86 LYS A CA 1
ATOM 690 C C . LYS A 1 86 ? -28.438 -10.081 6.232 1.00 95.06 86 LYS A C 1
ATOM 692 O O . LYS A 1 86 ? -27.918 -11.045 5.674 1.00 95.06 86 LYS A O 1
ATOM 697 N N . ILE A 1 87 ? -28.040 -8.827 6.040 1.00 94.44 87 ILE A N 1
ATOM 698 C CA . ILE A 1 87 ? -26.845 -8.464 5.273 1.00 94.44 87 ILE A CA 1
ATOM 699 C C . ILE A 1 87 ? -25.608 -8.811 6.106 1.00 94.44 87 ILE A C 1
ATOM 701 O O . ILE A 1 87 ? -25.598 -8.615 7.322 1.00 94.44 87 ILE A O 1
ATOM 705 N N . LYS A 1 88 ? -24.573 -9.334 5.450 1.00 94.50 88 LYS A N 1
ATOM 706 C CA . LYS A 1 88 ? -23.268 -9.610 6.057 1.00 94.50 88 LYS A CA 1
ATOM 707 C C . LYS A 1 88 ? -22.231 -8.666 5.459 1.00 94.50 88 LYS A C 1
ATOM 709 O O . LYS A 1 88 ? -22.281 -8.396 4.263 1.00 94.50 88 LYS A O 1
ATOM 714 N N . CYS A 1 89 ? -21.315 -8.190 6.294 1.00 94.12 89 CYS A N 1
ATOM 715 C CA . CYS A 1 89 ? -20.172 -7.383 5.886 1.00 94.12 89 CYS A CA 1
ATOM 716 C C . CYS A 1 89 ? -18.897 -8.198 6.116 1.00 94.12 89 CYS A C 1
ATOM 718 O O . CYS A 1 89 ? -18.769 -8.844 7.157 1.00 94.12 89 CYS A O 1
ATOM 720 N N . TYR A 1 90 ? -17.993 -8.178 5.142 1.00 96.00 90 TYR A N 1
ATOM 721 C CA . TYR A 1 90 ? -16.703 -8.853 5.201 1.00 96.00 90 TYR A CA 1
ATOM 722 C C . TYR A 1 90 ? -15.618 -7.835 4.880 1.00 96.00 90 TYR A C 1
ATOM 724 O O . TYR A 1 90 ? -15.766 -7.072 3.927 1.00 96.00 90 TYR A O 1
ATOM 732 N N . ASP A 1 91 ? -14.545 -7.849 5.663 1.00 96.69 91 ASP A N 1
ATOM 733 C CA . ASP A 1 91 ? -13.385 -6.982 5.480 1.00 96.69 91 ASP A CA 1
ATOM 734 C C . ASP A 1 91 ? -12.109 -7.830 5.523 1.00 96.69 91 ASP A C 1
ATOM 736 O O . ASP A 1 91 ? -12.057 -8.867 6.195 1.00 96.69 91 ASP A O 1
ATOM 740 N N . VAL A 1 92 ? -11.098 -7.418 4.766 1.00 96.81 92 VAL A N 1
ATOM 741 C CA . VAL A 1 92 ? -9.803 -8.091 4.712 1.00 96.81 92 VAL A CA 1
ATOM 742 C C . VAL A 1 92 ? -8.897 -7.472 5.767 1.00 96.81 92 VAL A C 1
ATOM 744 O O . VAL A 1 92 ? -8.563 -6.289 5.707 1.00 96.81 92 VAL A O 1
ATOM 747 N N . ASN A 1 93 ? -8.417 -8.296 6.696 1.00 97.25 93 ASN A N 1
ATOM 748 C CA . ASN A 1 93 ? -7.455 -7.858 7.702 1.00 97.25 93 ASN A CA 1
ATOM 749 C C . ASN A 1 93 ? -6.173 -7.352 7.031 1.00 97.25 93 ASN A C 1
ATOM 751 O O . ASN A 1 93 ? -5.438 -8.132 6.428 1.00 97.25 93 ASN A O 1
ATOM 755 N N . SER A 1 94 ? -5.893 -6.054 7.169 1.00 96.69 94 SE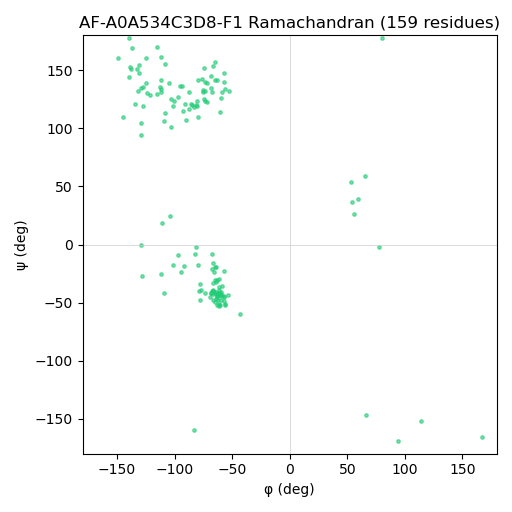R A N 1
ATOM 756 C CA . SER A 1 94 ? -4.665 -5.429 6.667 1.00 96.69 94 SER A CA 1
ATOM 757 C C . SER A 1 94 ? -4.413 -5.704 5.178 1.00 96.69 94 SER A C 1
ATOM 759 O O . SER A 1 94 ? -3.328 -6.154 4.806 1.00 96.69 94 SER A O 1
ATOM 761 N N . LEU A 1 95 ? -5.401 -5.411 4.320 1.00 96.75 95 LEU A N 1
ATOM 762 C CA . LEU A 1 95 ? -5.345 -5.677 2.875 1.00 96.75 95 LEU A CA 1
ATOM 763 C C . LEU A 1 95 ? -3.992 -5.301 2.246 1.00 96.75 95 LEU A C 1
ATOM 765 O O . LEU A 1 95 ? -3.300 -6.182 1.746 1.00 96.75 95 LEU A O 1
ATOM 769 N N . TYR A 1 96 ? -3.568 -4.034 2.313 1.00 95.94 96 TYR A N 1
ATOM 770 C CA . TYR A 1 96 ? -2.306 -3.610 1.690 1.00 95.94 96 TYR A CA 1
ATOM 771 C C . TYR A 1 96 ? -1.067 -4.322 2.265 1.00 95.94 96 TYR A C 1
ATOM 773 O O . TYR A 1 96 ? -0.327 -4.897 1.466 1.00 95.94 96 TYR A O 1
ATOM 781 N N . PRO A 1 97 ? -0.838 -4.371 3.597 1.00 96.44 97 PRO A N 1
ATOM 782 C CA . PRO A 1 97 ? 0.260 -5.159 4.161 1.00 96.44 97 PRO A CA 1
ATOM 783 C C . PRO A 1 97 ? 0.268 -6.630 3.726 1.00 96.44 97 PRO A C 1
ATOM 785 O O . PRO A 1 97 ? 1.321 -7.129 3.3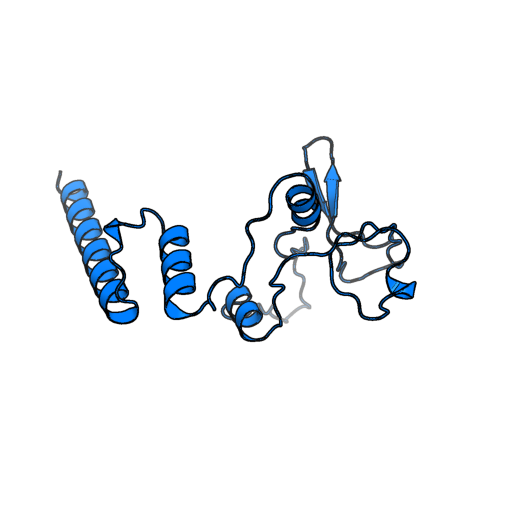43 1.00 96.44 97 PRO A O 1
ATOM 788 N N . SER A 1 98 ? -0.892 -7.299 3.703 1.00 97.12 98 SER A N 1
ATOM 789 C CA . SER A 1 98 ? -0.984 -8.706 3.283 1.00 97.12 98 SER A CA 1
ATOM 790 C C . SER A 1 98 ? -0.546 -8.913 1.828 1.00 97.12 98 SER A C 1
ATOM 792 O O . SER A 1 98 ? 0.106 -9.904 1.502 1.00 97.12 98 SER A O 1
ATOM 794 N N . GLN A 1 99 ? -0.858 -7.959 0.942 1.00 96.88 99 GLN A N 1
ATOM 795 C CA . GLN A 1 99 ? -0.419 -8.007 -0.453 1.00 96.88 99 GLN A CA 1
ATOM 796 C C . GLN A 1 99 ? 1.074 -7.699 -0.582 1.00 96.88 99 GLN A C 1
ATOM 798 O O . GLN A 1 99 ? 1.771 -8.388 -1.317 1.00 96.88 99 GLN A O 1
ATOM 803 N N . MET A 1 100 ? 1.579 -6.711 0.161 1.00 94.69 100 MET A N 1
ATOM 804 C CA . MET A 1 100 ? 3.005 -6.364 0.168 1.00 94.69 100 MET A CA 1
ATOM 805 C C . MET A 1 100 ? 3.896 -7.502 0.689 1.00 94.69 100 MET A C 1
ATOM 807 O O . MET A 1 100 ? 5.047 -7.596 0.274 1.00 94.69 100 MET A O 1
ATOM 811 N N . GLU A 1 101 ? 3.383 -8.339 1.594 1.00 93.81 101 GLU A N 1
ATOM 812 C CA . GLU A 1 101 ? 4.077 -9.522 2.116 1.00 93.81 101 GLU A CA 1
ATOM 813 C C . GLU A 1 101 ? 4.035 -10.701 1.132 1.00 93.81 101 GLU A C 1
ATOM 815 O O . GLU A 1 101 ? 5.054 -11.344 0.886 1.00 93.81 101 GLU A O 1
ATOM 820 N N . SER A 1 102 ? 2.852 -11.006 0.594 1.00 96.06 102 SER A N 1
ATOM 821 C CA . SER A 1 102 ? 2.610 -12.264 -0.127 1.00 96.06 102 SER A CA 1
ATOM 822 C C . SER A 1 102 ? 2.845 -12.199 -1.636 1.00 96.06 102 SER A C 1
ATOM 824 O O . SER A 1 102 ? 2.968 -13.247 -2.271 1.00 96.06 102 SER A O 1
ATOM 826 N N . GLN A 1 103 ? 2.879 -11.003 -2.229 1.00 95.38 103 GLN A N 1
ATOM 827 C CA . GLN A 1 103 ? 2.964 -10.821 -3.679 1.00 95.38 103 GLN A CA 1
ATOM 828 C C . GLN A 1 103 ? 4.338 -10.312 -4.123 1.00 95.38 103 GLN A C 1
ATOM 830 O O . GLN A 1 103 ? 5.060 -9.640 -3.386 1.00 95.38 103 GLN A O 1
ATOM 835 N N . LEU A 1 104 ? 4.690 -10.598 -5.379 1.00 92.50 104 LEU A N 1
ATOM 836 C CA . LEU A 1 104 ? 5.872 -10.014 -6.008 1.00 92.50 104 LEU A CA 1
ATOM 837 C C . LEU A 1 104 ? 5.627 -8.531 -6.304 1.00 92.50 104 LEU A C 1
ATOM 839 O O . LEU A 1 104 ? 4.706 -8.177 -7.037 1.00 92.50 104 LEU A O 1
ATOM 843 N N . MET A 1 105 ? 6.494 -7.675 -5.764 1.00 91.62 105 MET A N 1
ATOM 844 C CA . MET A 1 105 ? 6.444 -6.227 -5.962 1.00 91.62 105 MET A CA 1
ATOM 845 C C . MET A 1 105 ? 7.537 -5.782 -6.946 1.00 91.62 105 MET A C 1
ATOM 847 O O . MET A 1 105 ? 8.666 -6.274 -6.858 1.00 91.62 105 MET A O 1
ATOM 851 N N . PRO A 1 106 ? 7.249 -4.852 -7.876 1.00 91.56 106 PRO A N 1
ATOM 852 C CA . PRO A 1 106 ? 8.242 -4.393 -8.839 1.00 91.56 106 PRO A CA 1
ATOM 853 C C . PRO A 1 106 ? 9.370 -3.610 -8.159 1.00 91.56 106 PRO A C 1
ATOM 855 O O . PRO A 1 106 ? 9.128 -2.674 -7.396 1.00 91.56 106 PRO A O 1
ATOM 858 N N . VAL A 1 107 ? 10.608 -3.977 -8.487 1.00 90.62 107 VAL A N 1
ATOM 859 C CA . VAL A 1 107 ? 11.855 -3.336 -8.044 1.00 90.62 107 VAL A CA 1
ATOM 860 C C . VAL A 1 107 ? 12.819 -3.208 -9.228 1.00 90.62 107 VAL A C 1
ATOM 862 O O . VAL A 1 107 ? 12.599 -3.812 -10.278 1.00 90.62 107 VAL A O 1
ATOM 865 N N . GLY A 1 108 ? 13.905 -2.452 -9.063 1.00 90.12 108 GLY A N 1
ATOM 866 C CA . GLY A 1 108 ? 14.898 -2.245 -10.120 1.00 90.12 108 GLY A CA 1
ATOM 867 C C . GLY A 1 108 ? 14.506 -1.192 -11.162 1.00 90.12 108 GLY A C 1
ATOM 868 O O . GLY A 1 108 ? 13.449 -0.563 -11.089 1.00 90.12 108 GLY A O 1
ATOM 869 N N . ILE A 1 109 ? 15.416 -0.947 -12.110 1.00 90.44 109 ILE A N 1
ATOM 870 C CA . ILE A 1 109 ? 15.289 0.114 -13.120 1.00 90.44 109 ILE A CA 1
ATOM 871 C C . ILE A 1 109 ? 14.366 -0.363 -14.255 1.00 90.44 109 ILE A C 1
ATOM 873 O O . ILE A 1 109 ? 14.654 -1.392 -14.870 1.00 90.44 109 ILE A O 1
ATOM 877 N N . PRO A 1 110 ? 13.278 0.365 -14.573 1.00 91.75 110 PRO A N 1
ATOM 878 C CA . PRO A 1 110 ? 12.379 -0.019 -15.654 1.00 91.75 110 PRO A CA 1
ATOM 879 C C . PRO A 1 110 ? 13.057 0.132 -17.022 1.00 91.75 110 PRO A C 1
ATOM 881 O O . PRO A 1 110 ? 13.822 1.069 -17.252 1.00 91.75 110 PRO A O 1
ATOM 884 N N . THR A 1 111 ? 12.730 -0.762 -17.956 1.00 91.56 111 THR A N 1
ATOM 885 C CA . THR A 1 111 ? 13.174 -0.672 -19.356 1.00 91.56 111 THR A CA 1
ATOM 886 C C . THR A 1 111 ? 12.084 -0.040 -20.213 1.00 91.56 111 THR A C 1
ATOM 888 O O . THR A 1 111 ? 10.943 -0.501 -20.217 1.00 91.56 111 THR A O 1
ATOM 891 N N . LEU A 1 112 ? 12.431 1.015 -20.954 1.00 91.75 112 LEU A N 1
ATOM 892 C CA . LEU A 1 112 ? 11.527 1.617 -21.929 1.00 91.75 112 LEU A CA 1
ATOM 893 C C . LEU A 1 112 ? 11.437 0.726 -23.171 1.00 91.75 112 LEU A C 1
ATOM 895 O O . LEU A 1 112 ? 12.453 0.332 -23.737 1.00 91.75 112 LEU A O 1
ATOM 899 N N . PHE A 1 113 ? 10.217 0.481 -23.632 1.00 91.81 113 PHE A N 1
ATOM 900 C CA . PHE A 1 113 ? 9.949 -0.305 -24.827 1.00 91.81 113 PHE A CA 1
ATOM 901 C C . PHE A 1 113 ? 8.942 0.414 -25.739 1.00 91.81 113 PHE A C 1
ATOM 903 O O . PHE A 1 113 ? 8.094 1.174 -25.270 1.00 91.81 113 PHE A O 1
ATOM 910 N N . LYS A 1 114 ? 9.039 0.177 -27.053 1.00 92.12 114 LYS A N 1
ATOM 911 C CA . LYS A 1 114 ? 8.094 0.666 -28.065 1.00 92.12 114 LYS A CA 1
ATOM 912 C C . LYS A 1 114 ? 7.680 -0.475 -28.987 1.00 92.12 114 LYS A C 1
ATOM 914 O O . LYS A 1 114 ? 8.536 -1.162 -29.532 1.00 92.12 114 LYS A O 1
ATOM 919 N N . GLY A 1 115 ? 6.377 -0.608 -29.221 1.00 92.06 115 GLY A N 1
ATOM 920 C CA . GLY A 1 115 ? 5.807 -1.608 -30.123 1.00 92.06 115 GLY A CA 1
ATOM 921 C C . GLY A 1 115 ? 4.967 -2.645 -29.385 1.00 92.06 115 GLY A C 1
ATOM 922 O O . GLY A 1 115 ? 4.378 -2.356 -28.345 1.00 92.06 115 GLY A O 1
ATOM 923 N N . ASN A 1 116 ? 4.891 -3.856 -29.935 1.00 92.06 116 ASN A N 1
ATOM 924 C CA . ASN A 1 116 ? 4.130 -4.950 -29.340 1.00 92.06 116 ASN A CA 1
ATOM 925 C C . ASN A 1 116 ? 5.012 -5.765 -28.384 1.00 92.06 116 ASN A C 1
ATOM 927 O O . ASN A 1 116 ? 5.859 -6.536 -28.831 1.00 92.06 116 ASN A O 1
ATOM 931 N N . ILE A 1 117 ? 4.781 -5.621 -27.075 1.00 93.19 117 ILE A N 1
ATOM 932 C CA . ILE A 1 117 ? 5.601 -6.272 -26.043 1.00 93.19 117 ILE A CA 1
ATOM 933 C C . ILE A 1 117 ? 5.546 -7.796 -26.146 1.00 93.19 117 ILE A C 1
ATOM 935 O O . ILE A 1 117 ? 6.536 -8.471 -25.892 1.00 93.19 117 ILE A O 1
ATOM 939 N N . ARG A 1 118 ? 4.423 -8.338 -26.628 1.00 92.31 118 ARG A N 1
ATOM 940 C CA . ARG A 1 118 ? 4.223 -9.780 -26.781 1.00 92.31 118 ARG A CA 1
ATOM 941 C C . ARG A 1 118 ? 5.128 -10.400 -27.842 1.00 92.31 118 ARG A C 1
ATOM 943 O O . ARG A 1 118 ? 5.239 -11.614 -27.864 1.00 92.31 118 ARG A O 1
ATOM 950 N N . LEU A 1 119 ? 5.744 -9.599 -28.718 1.00 93.94 119 LEU A N 1
ATOM 951 C CA . LEU A 1 119 ? 6.734 -10.092 -29.679 1.00 93.94 119 LEU A CA 1
ATOM 952 C C . LEU A 1 119 ? 8.120 -10.289 -29.055 1.00 93.94 119 LEU A C 1
ATOM 954 O O . LEU A 1 119 ? 8.938 -10.975 -29.656 1.00 93.94 119 LEU A O 1
ATOM 958 N N . ILE A 1 120 ? 8.393 -9.689 -27.889 1.00 91.81 120 ILE A N 1
ATOM 959 C CA . ILE A 1 120 ? 9.680 -9.853 -27.193 1.00 91.81 120 ILE A CA 1
ATOM 960 C C . ILE A 1 120 ? 9.522 -10.684 -25.925 1.00 91.81 120 ILE A C 1
ATOM 962 O O . ILE A 1 120 ? 10.345 -11.556 -25.668 1.00 91.81 120 ILE A O 1
ATOM 966 N N . ASP A 1 121 ? 8.457 -10.455 -25.157 1.00 93.12 121 ASP A N 1
ATOM 967 C CA . ASP A 1 121 ? 8.145 -11.233 -23.967 1.00 93.12 121 ASP A CA 1
ATOM 968 C C . ASP A 1 121 ? 6.627 -11.391 -23.802 1.00 93.12 121 ASP A C 1
ATOM 970 O O . ASP A 1 121 ? 5.885 -10.460 -23.476 1.00 93.12 121 ASP A O 1
ATOM 974 N N . HIS A 1 122 ? 6.156 -12.620 -24.011 1.00 92.00 122 HIS A N 1
ATOM 975 C CA . HIS A 1 122 ? 4.752 -12.993 -23.853 1.00 92.00 1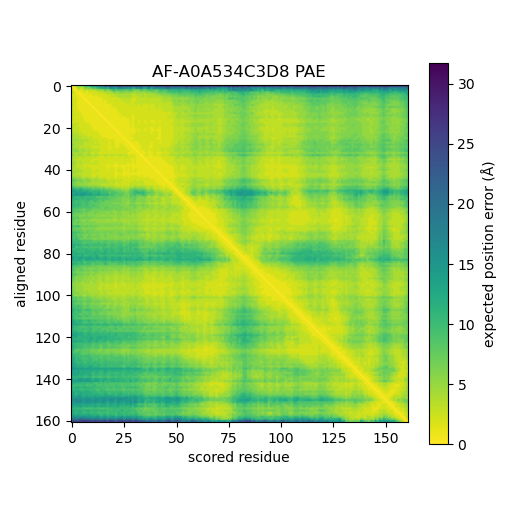22 HIS A CA 1
ATOM 976 C C . HIS A 1 122 ? 4.244 -12.889 -22.407 1.00 92.00 122 HIS A C 1
ATOM 978 O O . HIS A 1 122 ? 3.030 -12.833 -22.203 1.00 92.00 122 HIS A O 1
ATOM 984 N N . LYS A 1 123 ? 5.139 -12.878 -21.414 1.00 91.56 123 LYS A N 1
ATOM 985 C CA . LYS A 1 123 ? 4.827 -12.789 -19.981 1.00 91.56 123 LYS A CA 1
ATOM 986 C C . LYS A 1 123 ? 5.260 -11.454 -19.375 1.00 91.56 123 LYS A C 1
ATOM 988 O O . LYS A 1 123 ? 5.365 -11.349 -18.154 1.00 91.56 123 LYS A O 1
ATOM 993 N N . ALA A 1 124 ? 5.478 -10.443 -20.213 1.00 92.12 124 ALA A N 1
ATOM 994 C CA . ALA A 1 124 ? 5.927 -9.143 -19.756 1.00 92.12 124 ALA A CA 1
ATOM 995 C C . ALA A 1 124 ? 4.981 -8.541 -18.710 1.00 92.12 124 ALA A C 1
ATOM 997 O O . ALA A 1 124 ? 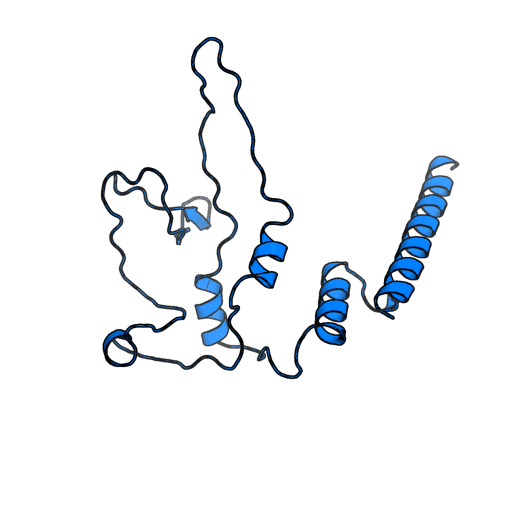3.761 -8.487 -18.890 1.00 92.12 124 ALA A O 1
ATOM 998 N N . PHE A 1 125 ? 5.578 -8.022 -17.643 1.00 91.06 125 PHE A N 1
ATOM 999 C CA . PHE A 1 125 ? 4.914 -7.233 -16.618 1.00 91.06 125 PHE A CA 1
ATOM 1000 C C . PHE A 1 125 ? 5.412 -5.790 -16.698 1.00 91.06 125 PHE A C 1
ATOM 1002 O O . PHE A 1 125 ? 6.615 -5.547 -16.799 1.00 91.06 125 PHE A O 1
ATOM 1009 N N . GLY A 1 126 ? 4.500 -4.823 -16.647 1.00 92.12 126 GLY A N 1
ATOM 1010 C CA . GLY A 1 126 ? 4.869 -3.417 -16.721 1.00 92.12 126 GLY A CA 1
ATOM 1011 C C . GLY A 1 126 ? 3.684 -2.492 -16.953 1.00 92.12 126 GLY A C 1
ATOM 1012 O O . GLY A 1 126 ? 2.524 -2.876 -16.811 1.00 92.12 126 GLY A O 1
ATOM 1013 N N . PHE A 1 127 ? 4.007 -1.256 -17.316 1.00 92.88 127 PHE A N 1
ATOM 1014 C CA . PHE A 1 127 ? 3.041 -0.210 -17.624 1.00 92.88 127 PHE A CA 1
ATOM 1015 C C . PHE A 1 127 ? 2.906 -0.096 -19.140 1.00 92.88 127 PHE A C 1
ATOM 1017 O O . PHE A 1 127 ? 3.899 0.118 -19.837 1.00 92.88 127 PHE A O 1
ATOM 1024 N N . PHE A 1 128 ? 1.684 -0.244 -19.647 1.00 92.31 128 PHE A N 1
ATOM 1025 C CA . PHE A 1 128 ? 1.413 -0.279 -21.081 1.00 92.31 128 PHE A CA 1
ATOM 1026 C C . PHE A 1 128 ? 0.300 0.694 -21.451 1.00 92.31 128 PHE A C 1
ATOM 1028 O O . PHE A 1 128 ? -0.756 0.720 -20.823 1.00 92.31 128 PHE A O 1
ATOM 1035 N N . TYR A 1 129 ? 0.521 1.445 -22.527 1.00 90.56 129 TYR A N 1
ATOM 1036 C CA . TYR A 1 129 ? -0.536 2.199 -23.190 1.00 90.56 129 TYR A CA 1
ATOM 1037 C C . TYR A 1 129 ? -1.283 1.265 -24.136 1.00 90.56 129 TYR A C 1
ATOM 1039 O O . TYR A 1 129 ? -0.686 0.688 -25.047 1.00 90.56 129 TYR A O 1
ATOM 1047 N N . CYS A 1 130 ? -2.577 1.070 -23.898 1.00 87.56 130 CYS A N 1
ATOM 1048 C CA . CYS A 1 130 ? -3.402 0.127 -24.645 1.00 87.56 130 CYS A CA 1
ATOM 1049 C C . CYS A 1 130 ? -4.785 0.718 -24.924 1.00 87.56 130 CYS A C 1
ATOM 1051 O O . CYS A 1 130 ? -5.370 1.370 -24.063 1.00 87.56 130 CYS A O 1
ATOM 1053 N N . ASN A 1 131 ? -5.330 0.409 -26.101 1.00 88.38 131 ASN A N 1
ATOM 1054 C CA . ASN A 1 131 ? -6.753 0.581 -26.377 1.00 88.38 131 ASN A CA 1
ATOM 1055 C C . ASN A 1 131 ? -7.479 -0.679 -25.903 1.00 88.38 131 ASN A C 1
ATOM 1057 O O . ASN A 1 131 ? -7.161 -1.780 -26.355 1.00 88.38 131 ASN A O 1
ATOM 1061 N N . ILE A 1 132 ? -8.421 -0.522 -24.976 1.00 87.88 132 ILE A N 1
ATOM 1062 C CA . ILE A 1 132 ? -9.126 -1.634 -24.335 1.00 87.88 132 ILE A CA 1
ATOM 1063 C C . ILE A 1 132 ? -10.618 -1.465 -24.591 1.00 87.88 132 ILE A C 1
ATOM 1065 O O . ILE A 1 132 ? -11.181 -0.405 -24.331 1.00 87.88 132 ILE A O 1
ATOM 1069 N N . ILE A 1 133 ? -11.249 -2.527 -25.088 1.00 89.31 133 ILE A N 1
ATOM 1070 C CA . ILE A 1 133 ? -12.700 -2.617 -25.236 1.00 89.31 133 ILE A CA 1
ATOM 1071 C C . ILE A 1 133 ? -13.205 -3.459 -24.067 1.00 89.31 133 ILE A C 1
ATOM 1073 O O . ILE A 1 133 ? -12.782 -4.605 -23.898 1.00 89.31 133 ILE A O 1
ATOM 1077 N N . ALA A 1 134 ? -14.058 -2.870 -23.230 1.00 89.88 134 ALA A N 1
ATOM 1078 C CA . ALA A 1 134 ? -14.680 -3.594 -22.132 1.00 89.88 134 ALA A CA 1
ATOM 1079 C C . ALA A 1 134 ? -15.668 -4.633 -22.695 1.00 89.88 134 ALA A C 1
ATOM 1081 O O . ALA A 1 134 ? -16.443 -4.286 -23.585 1.00 89.88 134 ALA A O 1
ATOM 1082 N N . PRO A 1 135 ? -15.664 -5.882 -22.196 1.00 90.69 135 PRO A N 1
ATOM 1083 C CA . PRO A 1 135 ? -16.701 -6.852 -22.519 1.00 90.69 135 PRO A CA 1
ATOM 1084 C C . PRO A 1 135 ? -18.095 -6.343 -22.153 1.00 90.69 135 PRO A C 1
ATOM 1086 O O . PRO A 1 135 ? -18.262 -5.658 -21.142 1.00 90.69 135 PRO A O 1
ATOM 1089 N N . ASP A 1 136 ? -19.093 -6.753 -22.931 1.00 90.00 136 ASP A N 1
ATOM 1090 C CA . ASP A 1 136 ? -20.482 -6.392 -22.671 1.00 90.00 136 ASP A CA 1
ATOM 1091 C C . ASP A 1 136 ? -20.983 -6.995 -21.351 1.00 90.00 136 ASP A C 1
ATOM 1093 O O . ASP A 1 136 ? -20.714 -8.159 -21.030 1.00 90.00 136 ASP A O 1
ATOM 1097 N N . LYS A 1 137 ? -21.797 -6.225 -20.616 1.00 88.00 137 LYS A N 1
ATOM 1098 C CA . LYS A 1 137 ? -22.535 -6.685 -19.421 1.00 88.00 137 LYS A CA 1
ATOM 1099 C C . LYS A 1 137 ? -21.632 -7.225 -18.299 1.00 88.00 137 LYS A C 1
ATOM 1101 O O . LYS A 1 137 ? -21.991 -8.194 -17.618 1.00 88.00 137 LYS A O 1
ATOM 1106 N N . LEU A 1 138 ? -20.482 -6.591 -18.060 1.00 89.88 138 LEU A N 1
ATOM 1107 C CA . LEU A 1 138 ? -19.648 -6.900 -16.895 1.00 89.88 138 LEU A CA 1
ATOM 1108 C C . LEU A 1 138 ? -20.433 -6.676 -15.594 1.00 89.88 138 LEU A C 1
ATOM 1110 O O . LEU A 1 138 ? -21.044 -5.631 -15.393 1.00 89.88 138 LEU A O 1
ATOM 1114 N N . LYS A 1 139 ? -20.391 -7.659 -14.685 1.00 86.50 139 LYS A N 1
ATOM 1115 C CA . LYS A 1 139 ? -20.997 -7.538 -13.345 1.00 86.50 139 LYS A CA 1
ATOM 1116 C C . LYS A 1 139 ? -20.128 -6.737 -12.379 1.00 86.50 139 LYS A C 1
ATOM 1118 O O . LYS A 1 139 ? -20.651 -5.966 -11.586 1.00 86.50 139 LYS A O 1
ATOM 1123 N N . HIS A 1 140 ? -18.816 -6.952 -12.454 1.00 87.62 140 HIS A N 1
ATOM 1124 C CA . HIS A 1 140 ? -17.813 -6.305 -11.615 1.00 87.62 140 HIS A CA 1
ATOM 1125 C C . HIS A 1 140 ? -16.735 -5.739 -12.542 1.00 87.62 140 HIS A C 1
ATOM 1127 O O . HIS A 1 140 ? -15.968 -6.517 -13.117 1.00 87.62 140 HIS A O 1
ATOM 1133 N N . PRO A 1 141 ? -16.711 -4.420 -12.775 1.00 88.25 141 PRO A N 1
ATOM 1134 C CA . PRO A 1 141 ? -15.734 -3.815 -13.660 1.00 88.25 141 PRO A CA 1
ATOM 1135 C C . PRO A 1 141 ? -14.376 -3.783 -12.951 1.00 88.25 141 PRO A C 1
ATOM 1137 O O . PRO A 1 141 ? -14.250 -3.289 -11.835 1.00 88.25 141 PRO A O 1
ATOM 1140 N N . ILE A 1 142 ? -13.354 -4.345 -13.595 1.00 87.00 142 ILE A N 1
ATOM 1141 C CA . ILE A 1 142 ? -12.050 -4.595 -12.955 1.00 87.00 142 ILE A CA 1
ATOM 1142 C C . ILE A 1 142 ? -10.977 -3.566 -13.311 1.00 87.00 142 ILE A C 1
ATOM 1144 O O . ILE A 1 142 ? -9.963 -3.479 -12.625 1.00 87.00 142 ILE A O 1
ATOM 1148 N N . LEU A 1 143 ? -11.177 -2.800 -14.386 1.00 90.00 143 LEU A N 1
ATOM 1149 C CA . LEU A 1 143 ? -10.176 -1.866 -14.883 1.00 90.00 143 LEU A CA 1
ATOM 1150 C C . LEU A 1 143 ? -10.611 -0.429 -14.616 1.00 90.00 143 LEU A C 1
ATOM 1152 O O . LEU A 1 143 ? -11.500 0.096 -15.282 1.00 90.00 143 LEU A O 1
ATOM 1156 N N . GLN A 1 144 ? -9.966 0.203 -13.644 1.00 91.25 144 GLN A N 1
ATOM 1157 C CA . GLN A 1 144 ? -10.167 1.612 -13.343 1.00 91.25 144 GLN A CA 1
ATOM 1158 C C . GLN A 1 144 ? -9.390 2.493 -14.325 1.00 91.25 144 GLN A C 1
ATOM 1160 O O . GLN A 1 144 ? -8.253 2.197 -14.683 1.00 91.25 144 GLN A O 1
ATOM 1165 N N . THR A 1 145 ? -9.992 3.605 -14.725 1.00 89.19 145 THR A N 1
ATOM 1166 C CA . THR A 1 145 ? -9.358 4.647 -15.530 1.00 89.19 145 THR A CA 1
ATOM 1167 C C . THR A 1 145 ? -9.760 6.030 -15.030 1.00 89.19 145 THR A C 1
ATOM 1169 O O . THR A 1 145 ? -10.829 6.218 -14.443 1.00 89.19 145 THR A O 1
ATOM 1172 N N . HIS A 1 146 ? -8.883 7.004 -15.254 1.00 89.75 146 HIS A N 1
ATOM 1173 C CA . HIS A 1 146 ? -9.116 8.405 -14.927 1.00 89.75 146 HIS A CA 1
ATOM 1174 C C . HIS A 1 146 ? -9.812 9.086 -16.103 1.00 89.75 146 HIS A C 1
ATOM 1176 O O . HIS A 1 146 ? -9.246 9.202 -17.187 1.00 89.75 146 HIS A O 1
ATOM 1182 N N . VAL A 1 147 ? -11.038 9.556 -15.891 1.00 88.50 147 VAL A N 1
ATOM 1183 C CA . VAL A 1 147 ? -11.847 10.227 -16.912 1.00 88.50 147 VAL A CA 1
ATOM 1184 C C . VAL A 1 147 ? -12.078 11.675 -16.510 1.00 88.50 147 VAL A C 1
ATOM 1186 O O . VAL A 1 147 ? -12.501 11.968 -15.390 1.00 88.50 147 VAL A O 1
ATOM 1189 N N . MET A 1 148 ? -11.805 12.594 -17.435 1.00 90.44 148 MET A N 1
ATOM 1190 C CA . MET A 1 148 ? -12.121 14.005 -17.251 1.00 90.44 148 MET A CA 1
ATOM 1191 C C . MET A 1 148 ? -13.630 14.217 -17.396 1.00 90.44 148 MET A C 1
ATOM 1193 O O . MET A 1 148 ? -14.215 13.882 -18.422 1.00 90.44 148 MET A O 1
ATOM 1197 N N . THR A 1 149 ? -14.253 14.788 -16.371 1.00 91.31 149 THR A N 1
ATOM 1198 C CA . THR A 1 149 ? -15.659 15.208 -16.383 1.00 91.31 149 THR A CA 1
ATOM 1199 C C . THR A 1 149 ? -15.743 16.725 -16.236 1.00 91.31 149 THR A C 1
ATOM 1201 O O . THR A 1 149 ? -14.763 17.367 -15.856 1.00 91.31 149 THR A O 1
ATOM 1204 N N . ASN A 1 150 ? -16.930 17.305 -16.430 1.00 93.69 150 ASN A N 1
ATOM 1205 C CA . ASN A 1 150 ? -17.160 18.735 -16.174 1.00 93.69 150 ASN A CA 1
ATOM 1206 C C . ASN A 1 150 ? -16.823 19.149 -14.725 1.00 93.69 150 ASN A C 1
ATOM 1208 O O . ASN A 1 150 ? -16.516 20.307 -14.472 1.00 93.69 150 ASN A O 1
ATOM 1212 N N . ASN A 1 151 ? -16.831 18.195 -13.784 1.00 91.69 151 ASN A N 1
ATOM 1213 C CA . ASN A 1 151 ? -16.539 18.402 -12.363 1.00 91.69 151 ASN A CA 1
ATOM 1214 C C . ASN A 1 151 ? -15.137 17.895 -11.968 1.00 91.69 151 ASN A C 1
ATOM 1216 O O . ASN A 1 151 ? -14.926 17.512 -10.813 1.00 91.69 151 ASN A O 1
ATOM 1220 N N . GLY A 1 152 ? -14.211 17.819 -12.929 1.00 91.94 152 GLY A N 1
ATOM 1221 C CA . GLY A 1 152 ? -12.836 17.357 -12.739 1.00 91.94 152 GLY A CA 1
ATOM 1222 C C . GLY A 1 152 ? -12.622 15.872 -13.043 1.00 91.94 152 GLY A C 1
ATOM 1223 O O . GLY A 1 152 ? -13.481 15.194 -13.611 1.00 91.94 152 GLY A O 1
ATOM 1224 N N . ILE A 1 153 ? -11.445 15.368 -12.672 1.00 89.44 153 ILE A N 1
ATOM 1225 C CA . ILE A 1 153 ? -11.036 13.980 -12.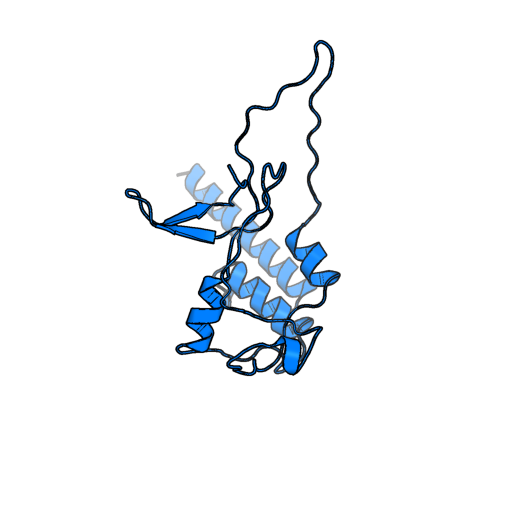919 1.00 89.44 153 ILE A CA 1
ATOM 1226 C C . ILE A 1 153 ? -11.793 13.037 -11.978 1.00 89.44 153 ILE A C 1
ATOM 1228 O O . ILE A 1 153 ? -11.855 13.261 -10.768 1.00 89.44 153 ILE A O 1
ATOM 1232 N N . ARG A 1 154 ? -12.357 11.966 -12.537 1.00 88.00 154 ARG A N 1
ATOM 1233 C CA . ARG A 1 154 ? -13.039 10.892 -11.809 1.00 88.00 154 ARG A CA 1
ATOM 1234 C C . ARG A 1 154 ? -12.416 9.549 -12.156 1.00 88.00 154 ARG A C 1
ATOM 1236 O O . ARG A 1 154 ? -12.145 9.279 -13.321 1.00 88.00 154 ARG A O 1
ATOM 1243 N N . THR A 1 155 ? -12.250 8.692 -11.156 1.00 89.69 155 THR A N 1
ATOM 1244 C CA . THR A 1 155 ? -11.905 7.285 -11.374 1.00 89.69 155 THR A CA 1
ATOM 1245 C C . THR A 1 155 ? -13.180 6.520 -11.707 1.00 89.69 155 THR A C 1
ATOM 1247 O O . THR A 1 155 ? -14.111 6.503 -10.904 1.00 89.69 155 THR A O 1
ATOM 1250 N N . MET A 1 156 ? -13.237 5.901 -12.881 1.00 88.75 156 MET A N 1
ATOM 1251 C CA . MET A 1 156 ? -14.376 5.101 -13.339 1.00 88.75 156 MET A CA 1
ATOM 1252 C C . MET A 1 156 ? -13.896 3.751 -13.863 1.00 88.75 156 MET A C 1
ATOM 1254 O O . MET A 1 156 ? -12.759 3.632 -14.308 1.00 88.75 156 MET A O 1
ATOM 1258 N N . ALA A 1 157 ? -14.759 2.739 -13.833 1.00 90.19 157 ALA A N 1
ATOM 1259 C CA . ALA A 1 157 ? -14.475 1.431 -14.411 1.00 90.19 157 ALA A CA 1
ATOM 1260 C C . ALA A 1 157 ? -15.623 1.049 -15.370 1.00 90.19 157 ALA A C 1
ATOM 1262 O O . ALA A 1 157 ? -16.777 1.013 -14.936 1.00 90.19 157 ALA A O 1
ATOM 1263 N N . PRO A 1 158 ? -15.356 0.842 -16.674 1.00 86.00 158 PRO A N 1
ATOM 1264 C CA . PRO A 1 158 ? -16.402 0.641 -17.673 1.00 86.00 158 PRO A CA 1
ATOM 1265 C C . PRO A 1 158 ? -17.084 -0.726 -17.525 1.00 86.00 158 PRO A C 1
ATOM 1267 O O . PRO A 1 158 ? -16.423 -1.742 -17.314 1.00 86.00 158 PRO A O 1
ATOM 1270 N N . LEU A 1 159 ? -18.411 -0.743 -17.684 1.00 85.38 159 LEU A N 1
ATOM 1271 C CA . LEU A 1 159 ? -19.258 -1.941 -17.570 1.00 85.38 159 LEU A CA 1
ATOM 1272 C C . LEU A 1 159 ? -19.600 -2.602 -18.920 1.00 85.38 159 LEU A C 1
ATOM 1274 O O . LEU A 1 159 ? -20.192 -3.682 -18.921 1.00 85.38 159 LEU A O 1
ATOM 1278 N N . GLY A 1 160 ? -19.265 -1.957 -20.045 1.00 77.94 160 GLY A N 1
ATOM 1279 C CA . GLY A 1 160 ? -19.658 -2.414 -21.385 1.00 77.94 160 GLY A CA 1
ATOM 1280 C C . GLY A 1 160 ? -21.175 -2.351 -21.589 1.00 77.94 160 GLY A C 1
ATOM 1281 O O . GLY A 1 160 ? -21.819 -3.386 -21.774 1.00 77.94 160 GLY A O 1
ATOM 1282 N N . GLN A 1 161 ? -21.748 -1.150 -21.450 1.00 64.75 161 GLN A N 1
ATOM 1283 C CA . GLN A 1 161 ? -23.172 -0.847 -21.640 1.00 64.75 161 GLN A CA 1
ATOM 1284 C C . GLN A 1 161 ? -23.333 0.446 -22.430 1.00 64.75 161 GLN A C 1
ATOM 1286 O O . GLN A 1 161 ? -22.486 1.347 -22.225 1.00 64.75 161 GLN A O 1
#

Sequence (161 aa):
MKYCNIDCISLYQVIFKFNEMIFDLFRKNIHHYPTLPSLAFAIFRSNFMKENSIPQLSGQIAKDIRQGYTGGAVDMYIPKSKAGVKIKCYDVNSLYPSQMES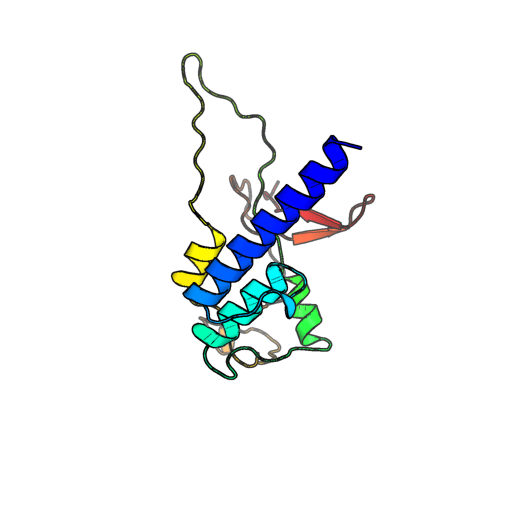QLMPVGIPTLFKGNIRLIDHKAFGFFYCNIIAPDKLKHPILQTHVMTNNGIRTMAPLGQ

Radius of gyration: 23.11 Å; Cα contacts (8 Å, |Δi|>4): 85; chains: 1; bounding box: 57×39×64 Å

Foldseek 3Di:
DVVVVVVVVVVVVVLVVVQVVCCVVQVDGCVVPPDPVSSVVVSCVPPPDDPPWADDDDDPVVVLQVQQDDDDDDDDDDDDDDPPDDDDDDDDDPVVVVCVVPDDDDTDDDDDDDDDVCVVPVPDDDRDDDDDQADEQAPGFDDWHWDQDPVGTDIDGDRRD

=== Feature glossary ===
A reading guide for the features in this record.

Start from the sequence.

  · Sequence gives the chain of amino acids in standard one-letter code (A=alanine, C=cysteine, …, Y=tyrosine), read N→C. It is the only feature that is directly encoded by the gene; all structural features are derived from the folded form of this sequence.

Fold it, and you get atomic coordinates and the backbone conformation that goes with them.

  · Structure coordinates are given as an mmCIF _atom_site loop: one row per atom with element, residue name, chain id, sequence number, and x/y/z position in Å. Only the four main-chain atoms per residue are included here; side chains are omitted to keep the record compact.

  · Backbone dihedral angles. Every residue except chain termini has a φ (preceding-C → N → Cα → C) and a ψ (N → Cα → C → next-N). They are reported in degrees following the IUPAC sign convention. Secondary structure is essentially a statement about which (φ, ψ) basin each residue occupies.

  · Eight-state secondary structure (DSSP): H is the canonical α-helix, G the tighter 3₁₀-helix, I the wider π-helix; E/B are β-structure, T and S are turns and bends, and '-' is everything else. DSSP derives these from the pattern of main-chain N–H···O=C hydrogen bonds, not from the sequence.

  · SS3 is a coarse helix/strand/coil call (letters a/b/c) made by the P-SEA algorithm from inter-Cα distances and dihedrals. It is less detailed than DSSP but needs only Cα positions.

Summarize the fold with a handful of shape descriptors and a per-residue structural alphabet.

  · Radius of gyration (Rg) is the root-mean-square distance of Cα atoms from their centroid — a single number for overall size and compactness. A globular domain of N residues has Rg ≈ 2.2·N^0.38 Å; an extended or disordered chain has a much larger Rg. The Cα contact count is the number of residue pairs whose Cα atoms are within 8 Å and are more than four positions apart in sequence — a standard proxy for tertiary packing density. The bounding box is the smallest axis-aligned box enclosing all Cα atoms.

  · 3Di is Foldseek's structural alphabet. Each residue is assigned one of twenty discrete states based on how its Cα sits relative to its spatial (not sequential) neighbors. Aligning 3Di strings finds structural homologs roughly as well as full 3D superposition, but orders of magnitude faster.

  · Solvent-accessible surface area (SASA) is the area in Å² traced out by the centre of a 1.4 Å probe sphere (a water molecule) rolled over the protein's van der Waals surface (Shrake–Rupley / Lee–Richards construction). Buried residues have near-zero SASA; fully exposed residues can exceed 200 Å². The total SASA scales roughly with the number of surface residues.

Ask how reliable the model is.

  · For AlphaFold models, the B-factor field carries pLDDT — the model's own estimate of local accuracy on a 0–100 scale. Regions with pLDDT<50 should be treated as essentially unmodeled; they often correspond to intrinsically disordered segments.

  · For experimental (PDB) structures, the B-factor (temperature factor) quantifies the positional spread of each atom in the crystal — a combination of thermal vibration and static disorder — in units of Å². High B-factors mark flexible loops or poorly resolved regions; low B-factors mark the rigid, well-ordered core.

  · Predicted Aligned Error (PAE) is an AlphaFold confidence matrix: entry (i, j) is the expected error in the position of residue j, in ångströms, when the prediction is superimposed on the true structure at residue i. Low PAE within a block of residues means that block is internally rigid and well-predicted; high PAE between two blocks means their relative placement is uncertain even if each block individually is confident.

Place it in context: what it resembles, what it is annotated as, and how it looks.

  · Structural nearest neighbors (via Foldseek easy-search vs the PDB). Reported per hit: target PDB id, E-value, and alignment TM-score. A TM-score above ~0.5 is the conventional threshold for 'same fold'.

  · Functional annotations link the protein to curated databases. InterPro entries identify conserved domains and families by matching the sequence against member-database signatures (Pfam, PROSITE, CDD, …). Gene Ontology (GO) terms describe molecular function, biological process, and cellular component in a controlled vocabulary. CATH places the structure in a hierarchical fold classification (Class/Architecture/Topology/Homologous-superfamily). The organism is the source species.

  · The contact map is a binary N×N matrix image: pixel (i, j) is dark where Cα_i and Cα_j are within 8 Å and |i−j|>4. Because the |i−j|>4 filter removes local helical contacts, off-diagonal stripes parallel to the main diagonal indicate parallel β-sheets; stripes perpendicular to it indicate antiparallel β-sheets. The Ramachandran plot scatters every residue's (φ, ψ) pair against the sterically allowed regions. The PAE heatmap renders the predicted-aligned-error matrix.

  · Six rendered views show the 3D structure from the faces of a cube — i.e. along ±x, ±y, ±z. Rendering representation is drawn randomly per protein from cartoon (secondary-structure ribbons), sticks (backbone bonds), or molecular surface; coloring is either N→C rainbow (blue at the N-terminus through red at the C-terminus) or one color per chain.